Protein AF-X0SHW2-F1 (afdb_monomer_lite)

Organism: NCBI:txid412755

Sequence (117 aa):
MDKKEAKKLTKVGIKHYKQERYHEALECYNKVLAENPTFFRALLEKANALLKIGRIEEGRTFACISFMFNPGYEYSPKKREKYIKDLWTPKVKDYLIKNGLISESDSNQGKDSKLFY

Foldseek 3Di:
DDPVVLVVLQVVLVVCVVVVVLVSSLVSLVVSCVVPVLPLSSLQSNLVSCVSVVVNVVSLLSNLSSVLNPPPDDDDLVVVLVSVLVNLDPSNVCSCCVSVNDPPVVNVCSPDDPSSD

Radius of gyration: 14.58 Å; chains: 1; bounding box: 34×28×37 Å

InterPro domains:
  IPR011990 Tetratricopeptide-like helical domain superfamily [G3DSA:1.25.40.10] (1-85)
  IPR011990 Tetratricopeptide-like helical domain superfamily [SSF48452] (2-73)
  IPR019734 Tetratricopeptide repeat [PF00515] (13-39)
  IPR019734 Tetratricopeptide repeat [PS50005] (6-39)
  IPR019734 Tetratricopeptide repeat [SM00028] (6-39)
  IPR019734 Tetratricopeptide repeat [SM00028] (40-73)

Secondary structure (DSSP, 8-state):
--HHHHHHHHHHHHHHHHTT-HHHHHHHHHHHHHH-TT-HHHHHHHHHHHHHTT-HHHHHHHHHHHHHT-TT----HHHHHHHHHHH--HHHHHHHHHTTSS-HHHHH-TTT-GGG-

Structure (mmCIF, N/CA/C/O backbone):
data_AF-X0SHW2-F1
#
_entry.id   AF-X0SHW2-F1
#
loop_
_atom_site.group_PDB
_atom_site.id
_atom_site.type_symbol
_atom_site.label_atom_id
_atom_site.label_alt_id
_atom_site.label_comp_id
_atom_site.label_asym_id
_atom_site.label_entity_id
_atom_site.label_seq_id
_atom_site.pdbx_PDB_ins_code
_atom_site.Cartn_x
_atom_site.Cartn_y
_atom_site.Cartn_z
_atom_site.occupancy
_atom_site.B_iso_or_equiv
_atom_site.auth_seq_id
_atom_site.auth_comp_id
_atom_site.auth_asym_id
_atom_site.auth_atom_id
_atom_site.pdbx_PDB_model_num
ATOM 1 N N . MET A 1 1 ? -4.691 -14.868 -6.759 1.00 81.69 1 MET A N 1
ATOM 2 C CA . MET A 1 1 ? -6.034 -14.422 -6.325 1.00 81.69 1 MET A CA 1
ATOM 3 C C . MET A 1 1 ? -6.750 -13.770 -7.493 1.00 81.69 1 MET A C 1
ATOM 5 O O . MET A 1 1 ? -6.131 -12.994 -8.216 1.00 81.69 1 MET A O 1
ATOM 9 N N . ASP A 1 2 ? -8.041 -14.044 -7.686 1.00 88.94 2 ASP A N 1
ATOM 10 C CA . ASP A 1 2 ? -8.824 -13.348 -8.710 1.00 88.94 2 ASP A CA 1
ATOM 11 C C . ASP A 1 2 ? -9.145 -11.886 -8.315 1.00 88.94 2 ASP A C 1
ATOM 13 O O . ASP A 1 2 ? -9.085 -11.479 -7.151 1.00 88.94 2 ASP A O 1
ATOM 17 N N . LYS A 1 3 ? -9.506 -11.052 -9.297 1.00 86.00 3 LYS A N 1
ATOM 18 C CA . LYS A 1 3 ? -9.781 -9.619 -9.078 1.00 86.00 3 LYS A CA 1
ATOM 19 C C . LYS A 1 3 ? -10.973 -9.362 -8.144 1.00 86.00 3 LYS A C 1
ATOM 21 O O . LYS A 1 3 ? -11.027 -8.307 -7.506 1.00 86.00 3 LYS A O 1
ATOM 26 N N . LYS A 1 4 ? -11.963 -10.255 -8.101 1.00 92.00 4 LYS A N 1
ATOM 27 C CA . LYS A 1 4 ? -13.169 -10.107 -7.276 1.00 92.00 4 LYS A CA 1
ATOM 28 C C . LYS A 1 4 ? -12.834 -10.375 -5.811 1.00 92.00 4 LYS A C 1
ATOM 30 O O . LYS A 1 4 ? -13.225 -9.578 -4.957 1.00 92.00 4 LYS A O 1
ATOM 35 N N . GLU A 1 5 ? -12.054 -11.412 -5.544 1.00 93.75 5 GLU A N 1
ATOM 36 C CA . GLU A 1 5 ? -11.583 -11.761 -4.210 1.00 93.75 5 GLU A CA 1
ATOM 37 C C . GLU A 1 5 ? -10.606 -10.705 -3.677 1.00 93.75 5 GLU A C 1
ATOM 39 O O . GLU A 1 5 ? -10.788 -10.215 -2.562 1.00 93.75 5 GLU A O 1
ATOM 44 N N . ALA A 1 6 ? -9.695 -10.195 -4.517 1.00 94.69 6 ALA A N 1
ATOM 45 C CA . ALA A 1 6 ? -8.812 -9.080 -4.153 1.00 94.69 6 ALA A CA 1
ATOM 46 C C . ALA A 1 6 ? -9.599 -7.844 -3.692 1.00 94.69 6 ALA A C 1
ATOM 48 O O . ALA A 1 6 ? -9.305 -7.232 -2.660 1.00 94.69 6 ALA A O 1
ATOM 49 N N . LYS A 1 7 ? -10.657 -7.492 -4.436 1.00 95.50 7 LYS A N 1
ATOM 50 C CA . LYS A 1 7 ? -11.564 -6.394 -4.077 1.00 95.50 7 LYS A CA 1
ATOM 51 C C . LYS A 1 7 ? -12.304 -6.673 -2.771 1.00 95.50 7 LYS A C 1
ATOM 53 O O . LYS A 1 7 ? -12.477 -5.750 -1.977 1.00 95.50 7 LYS A O 1
ATOM 58 N N . LYS A 1 8 ? -12.766 -7.904 -2.551 1.00 97.12 8 LYS A N 1
ATOM 59 C CA . LYS A 1 8 ? -13.491 -8.297 -1.337 1.00 97.12 8 LYS A CA 1
ATOM 60 C C . LYS A 1 8 ? -12.593 -8.194 -0.105 1.00 97.12 8 LYS A C 1
ATOM 62 O O . LYS A 1 8 ? -12.967 -7.504 0.841 1.00 97.12 8 LYS A O 1
ATOM 67 N N . LEU A 1 9 ? -11.398 -8.779 -0.142 1.00 97.50 9 LEU A N 1
ATOM 68 C CA . LEU A 1 9 ? -10.451 -8.725 0.971 1.00 97.50 9 LEU A CA 1
ATOM 69 C C . LEU A 1 9 ? -9.972 -7.293 1.248 1.00 97.50 9 LEU A C 1
ATOM 71 O O . LEU A 1 9 ? -9.904 -6.871 2.400 1.00 97.50 9 LEU A O 1
ATOM 75 N N . THR A 1 10 ? -9.764 -6.489 0.201 1.00 97.75 10 THR A N 1
ATOM 76 C CA . THR A 1 10 ? -9.472 -5.054 0.361 1.00 97.75 10 THR A CA 1
ATOM 77 C C . THR A 1 10 ? -10.618 -4.317 1.060 1.00 97.75 10 THR A C 1
ATOM 79 O O . THR A 1 10 ? -10.372 -3.499 1.942 1.00 97.75 10 THR A O 1
ATOM 82 N N . LYS A 1 11 ? -11.885 -4.613 0.731 1.00 98.38 11 LYS A N 1
ATOM 83 C CA . LYS A 1 11 ? -13.044 -4.022 1.429 1.00 98.38 11 LYS A CA 1
ATOM 84 C C . LYS A 1 11 ? -13.094 -4.412 2.908 1.00 98.38 11 LYS A C 1
ATOM 86 O O . LYS A 1 11 ? -13.458 -3.574 3.730 1.00 98.38 11 LYS A O 1
ATOM 91 N N . VAL A 1 12 ? -12.722 -5.648 3.248 1.00 98.31 12 VAL A N 1
ATOM 92 C CA . VAL A 1 12 ? -12.582 -6.082 4.647 1.00 98.31 12 VAL A CA 1
ATOM 93 C C . VAL A 1 12 ? -11.493 -5.264 5.344 1.00 98.31 12 VAL A C 1
ATOM 95 O O . VAL A 1 12 ? -11.761 -4.687 6.396 1.00 98.31 12 VAL A O 1
ATOM 98 N N . GLY A 1 13 ? -10.325 -5.097 4.718 1.00 98.44 13 GLY A N 1
ATOM 99 C CA . GLY A 1 13 ? -9.259 -4.229 5.231 1.00 98.44 13 GLY A CA 1
ATOM 100 C C . GLY A 1 13 ? -9.719 -2.786 5.468 1.00 98.44 13 GLY A C 1
ATOM 101 O O . GLY A 1 13 ? -9.462 -2.224 6.529 1.00 98.44 13 GLY A O 1
ATOM 102 N N . ILE A 1 14 ? -10.500 -2.212 4.546 1.00 98.62 14 ILE A N 1
ATOM 103 C CA . ILE A 1 14 ? -11.065 -0.858 4.694 1.00 98.62 14 ILE A CA 1
ATOM 104 C C . ILE A 1 14 ? -12.017 -0.785 5.894 1.00 98.62 14 ILE A C 1
ATOM 106 O O . ILE A 1 14 ? -12.044 0.222 6.601 1.00 98.62 14 ILE A O 1
ATOM 110 N N . LYS A 1 15 ? -12.796 -1.842 6.156 1.00 98.69 15 LYS A N 1
ATOM 111 C CA . LYS A 1 15 ? -13.652 -1.912 7.348 1.00 98.69 15 LYS A CA 1
ATOM 112 C C . LYS A 1 15 ? -12.816 -1.893 8.632 1.00 98.69 15 LYS A C 1
ATOM 114 O O . LYS A 1 15 ? -13.165 -1.144 9.539 1.00 98.69 15 LYS A O 1
ATOM 119 N N . HIS A 1 16 ? -11.721 -2.653 8.693 1.00 98.50 16 HIS A N 1
ATOM 120 C CA . HIS A 1 16 ? -10.785 -2.611 9.823 1.00 98.50 16 HIS A CA 1
ATOM 121 C C . HIS A 1 16 ? -10.154 -1.223 9.989 1.00 98.50 16 HIS A C 1
ATOM 123 O O . HIS A 1 16 ? -10.180 -0.671 11.084 1.00 98.50 16 HIS A O 1
ATOM 129 N N . TYR A 1 17 ? -9.691 -0.613 8.894 1.00 98.50 17 TYR A N 1
ATOM 130 C CA . TYR A 1 17 ? -9.113 0.734 8.899 1.00 98.50 17 TYR A CA 1
ATOM 131 C C . TYR A 1 17 ? -10.075 1.775 9.484 1.00 98.50 17 TYR A C 1
ATOM 133 O O . TYR A 1 17 ? -9.684 2.581 10.321 1.00 98.50 17 TYR A O 1
ATOM 141 N N . LYS A 1 18 ? -11.352 1.738 9.081 1.00 98.38 18 LYS A N 1
ATOM 142 C CA . LYS A 1 18 ? -12.394 2.643 9.598 1.00 98.38 18 LYS A CA 1
ATOM 143 C C . LYS A 1 18 ? -12.684 2.463 11.089 1.00 98.38 18 LYS A C 1
ATOM 145 O O . LYS A 1 18 ? -13.273 3.347 11.691 1.00 98.38 18 LYS A O 1
ATOM 150 N N . GLN A 1 19 ? -12.315 1.320 11.654 1.00 98.44 19 GLN A N 1
ATOM 151 C CA . GLN A 1 19 ? -12.423 1.024 13.081 1.00 98.44 19 GLN A CA 1
ATOM 152 C C . GLN A 1 19 ? -11.103 1.290 13.817 1.00 98.44 19 GLN A C 1
ATOM 154 O O . GLN A 1 19 ? -10.936 0.814 14.932 1.00 98.44 19 GLN A O 1
ATOM 159 N N . GLU A 1 20 ? -10.148 1.969 13.171 1.00 97.88 20 GLU A N 1
ATOM 160 C CA . GLU A 1 20 ? -8.796 2.249 13.683 1.00 97.88 20 GLU A CA 1
ATOM 161 C C . GLU A 1 20 ? -7.967 0.990 13.989 1.00 97.88 20 GLU A C 1
ATOM 163 O O . GLU A 1 20 ? -6.888 1.041 14.576 1.00 97.88 20 GLU A O 1
ATOM 168 N N . ARG A 1 21 ? -8.429 -0.162 13.493 1.00 98.56 21 ARG A N 1
ATOM 169 C CA . ARG A 1 21 ? -7.753 -1.459 13.566 1.00 98.56 21 ARG A CA 1
ATOM 170 C C . ARG A 1 21 ? -6.740 -1.569 12.436 1.00 98.56 21 ARG A C 1
ATOM 172 O O . ARG A 1 21 ? -6.915 -2.305 11.461 1.00 98.56 21 ARG A O 1
ATOM 179 N N . TYR A 1 22 ? -5.722 -0.713 12.502 1.00 98.25 22 TYR A N 1
ATOM 180 C CA . TYR A 1 22 ? -4.778 -0.511 11.404 1.00 98.25 22 TYR A CA 1
ATOM 181 C C . TYR A 1 22 ? -3.912 -1.745 11.133 1.00 98.25 22 TYR A C 1
ATOM 183 O O . TYR A 1 22 ? -3.596 -2.010 9.975 1.00 98.25 22 TYR A O 1
ATOM 191 N N . HIS A 1 23 ? -3.562 -2.525 12.158 1.00 97.94 23 HIS A N 1
ATOM 192 C CA . HIS A 1 23 ? -2.773 -3.746 11.984 1.00 97.94 23 HIS A CA 1
ATOM 193 C C . HIS A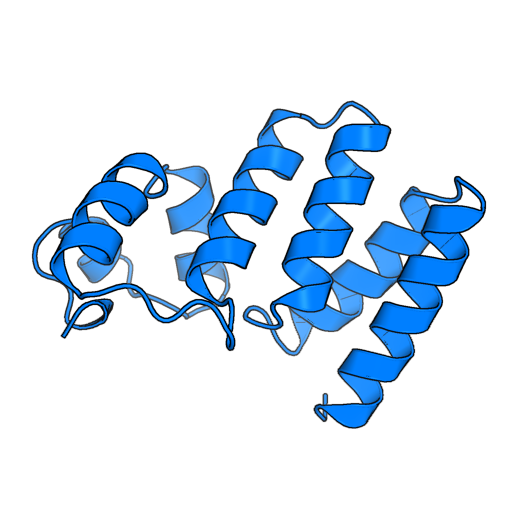 1 23 ? -3.555 -4.821 11.219 1.00 97.94 23 HIS A C 1
ATOM 195 O O . HIS A 1 23 ? -3.052 -5.349 10.229 1.00 97.94 23 HIS A O 1
ATOM 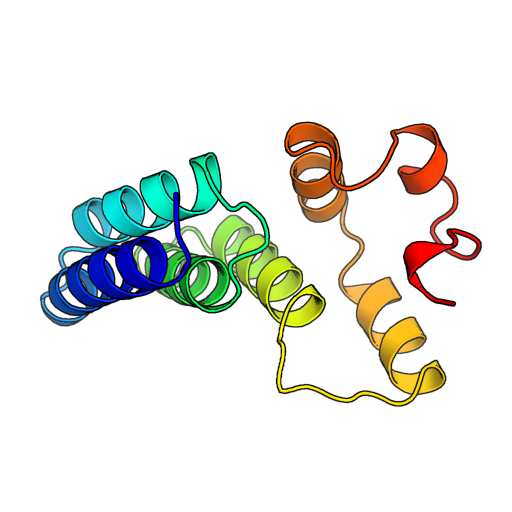201 N N . GLU A 1 24 ? -4.817 -5.060 11.568 1.00 98.44 24 GLU A N 1
ATOM 202 C CA . GLU A 1 24 ? -5.682 -6.002 10.849 1.00 98.44 24 GLU A CA 1
ATOM 203 C C . GLU A 1 24 ? -6.003 -5.520 9.426 1.00 98.44 24 GLU A C 1
ATOM 205 O O . GLU A 1 24 ? -6.093 -6.317 8.486 1.00 98.44 24 GLU A O 1
ATOM 210 N N . ALA A 1 25 ? -6.122 -4.201 9.227 1.00 98.69 25 ALA A N 1
ATOM 211 C CA . ALA A 1 25 ? -6.226 -3.627 7.889 1.00 98.69 25 ALA A CA 1
ATOM 212 C C . ALA A 1 25 ? -4.976 -3.944 7.050 1.00 98.69 25 ALA A C 1
ATOM 214 O O . ALA A 1 25 ? -5.096 -4.397 5.909 1.00 98.69 25 ALA A O 1
ATOM 215 N N . LEU A 1 26 ? -3.781 -3.765 7.626 1.00 98.69 26 LEU A N 1
ATOM 216 C CA . LEU A 1 26 ? -2.512 -4.081 6.971 1.00 98.69 26 LEU A CA 1
ATOM 217 C C . LEU A 1 26 ? -2.392 -5.563 6.624 1.00 98.69 26 LEU A C 1
ATOM 219 O O . LEU A 1 26 ? -1.920 -5.871 5.534 1.00 98.69 26 LEU A O 1
ATOM 223 N N . GLU A 1 27 ? -2.843 -6.476 7.483 1.00 98.56 27 GLU A N 1
ATOM 224 C CA . GLU A 1 27 ? -2.872 -7.908 7.163 1.00 98.56 27 GLU A CA 1
ATOM 225 C C . GLU A 1 27 ? -3.726 -8.204 5.929 1.00 98.56 27 GLU A C 1
ATOM 227 O O . GLU A 1 27 ? -3.293 -8.939 5.037 1.00 98.56 27 GLU A O 1
ATOM 232 N N . CYS A 1 28 ? -4.912 -7.594 5.836 1.00 98.44 28 CYS A N 1
ATOM 233 C CA . CYS A 1 28 ? -5.781 -7.744 4.671 1.00 98.44 28 CYS A CA 1
ATOM 234 C C . CYS A 1 28 ? -5.086 -7.254 3.396 1.00 98.44 28 CYS A C 1
ATOM 236 O O . CYS A 1 28 ? -5.065 -7.960 2.388 1.00 98.44 28 CYS A O 1
ATOM 238 N N . TYR A 1 29 ? -4.484 -6.063 3.434 1.00 98.50 29 TYR A N 1
ATOM 239 C CA . TYR A 1 29 ? -3.796 -5.505 2.270 1.00 98.50 29 TYR A CA 1
ATOM 240 C C . TYR A 1 29 ? -2.540 -6.301 1.907 1.00 98.50 29 TYR A C 1
ATOM 242 O O . TYR A 1 29 ? -2.285 -6.527 0.730 1.00 98.50 29 TYR A O 1
ATOM 250 N N . ASN A 1 30 ? -1.781 -6.782 2.893 1.00 98.38 30 ASN A N 1
ATOM 251 C CA . ASN A 1 30 ? -0.599 -7.611 2.665 1.00 98.38 30 ASN A CA 1
ATOM 252 C C . ASN A 1 30 ? -0.955 -8.932 1.981 1.00 98.38 30 ASN A C 1
ATOM 254 O O . ASN A 1 30 ? -0.269 -9.310 1.038 1.00 98.38 30 ASN A O 1
ATOM 258 N N . LYS A 1 31 ? -2.046 -9.590 2.393 1.00 98.06 31 LYS A N 1
ATOM 259 C CA . LYS A 1 31 ? -2.556 -10.790 1.711 1.00 98.06 31 LYS A CA 1
ATOM 260 C C . LYS A 1 31 ? -2.903 -10.498 0.253 1.00 98.06 31 LYS A C 1
ATOM 262 O O . LYS A 1 31 ? -2.519 -11.254 -0.630 1.00 98.06 31 LYS A O 1
ATOM 267 N N . VAL A 1 32 ? -3.557 -9.362 -0.012 1.00 98.19 32 VAL A N 1
ATOM 268 C CA . VAL A 1 32 ? -3.865 -8.959 -1.390 1.00 98.19 32 VAL A CA 1
ATOM 269 C C . VAL A 1 32 ? -2.597 -8.766 -2.218 1.00 98.19 32 VAL A C 1
ATOM 271 O O . VAL A 1 32 ? -2.518 -9.260 -3.339 1.00 98.19 32 VAL A O 1
ATOM 274 N N . LEU A 1 33 ? -1.608 -8.070 -1.660 1.00 97.38 33 LEU A N 1
ATOM 275 C CA . LEU A 1 33 ? -0.370 -7.718 -2.354 1.00 97.38 33 LEU A CA 1
ATOM 276 C C . LEU A 1 33 ? 0.606 -8.887 -2.505 1.00 97.38 33 LEU A C 1
ATOM 278 O O . LEU A 1 33 ? 1.428 -8.850 -3.411 1.00 97.38 33 LEU A O 1
ATOM 282 N N . ALA A 1 34 ? 0.510 -9.915 -1.661 1.00 96.56 34 ALA A N 1
ATOM 283 C CA . ALA A 1 34 ? 1.287 -11.142 -1.814 1.00 96.56 34 ALA A CA 1
ATOM 284 C C . ALA A 1 34 ? 0.896 -11.914 -3.085 1.00 96.56 34 ALA A C 1
ATOM 286 O O . ALA A 1 34 ? 1.743 -12.544 -3.706 1.00 96.56 34 ALA A O 1
ATOM 287 N N . GLU A 1 35 ? -0.376 -11.843 -3.488 1.00 96.19 35 GLU A N 1
ATOM 288 C CA . GLU A 1 35 ? -0.876 -12.516 -4.692 1.00 96.19 35 GLU A CA 1
ATOM 289 C C . GLU A 1 35 ? -1.026 -11.580 -5.898 1.00 96.19 35 GLU A C 1
ATOM 291 O O . GLU A 1 35 ? -1.017 -12.031 -7.041 1.00 96.19 35 GLU A O 1
ATOM 296 N N . ASN A 1 36 ? -1.215 -10.283 -5.657 1.00 94.62 36 ASN A N 1
ATOM 297 C CA . ASN A 1 36 ? -1.313 -9.264 -6.693 1.00 94.62 36 ASN A CA 1
ATOM 298 C C . ASN A 1 36 ? -0.572 -7.988 -6.253 1.00 94.62 36 ASN A C 1
ATOM 300 O O . ASN A 1 36 ? -1.196 -7.061 -5.719 1.00 94.62 36 ASN A O 1
ATOM 304 N N . PRO A 1 37 ? 0.750 -7.915 -6.485 1.00 94.75 37 PRO A N 1
ATOM 305 C CA . PRO A 1 37 ? 1.591 -6.821 -5.996 1.00 94.75 37 PRO A CA 1
ATOM 306 C C . PRO A 1 37 ? 1.293 -5.470 -6.661 1.00 94.75 37 PRO A C 1
ATOM 308 O O . PRO A 1 37 ? 1.681 -4.425 -6.146 1.00 94.75 37 PRO A O 1
ATOM 311 N N . THR A 1 38 ? 0.567 -5.458 -7.780 1.00 92.56 38 THR A N 1
ATOM 312 C CA . THR A 1 38 ? 0.195 -4.236 -8.508 1.00 92.56 38 THR A CA 1
ATOM 313 C C . THR A 1 38 ? -1.242 -3.798 -8.229 1.00 92.56 38 THR A C 1
ATOM 315 O O . THR A 1 38 ? -1.739 -2.857 -8.852 1.00 92.56 38 THR A O 1
ATOM 318 N N . PHE A 1 39 ? -1.944 -4.441 -7.284 1.00 93.88 39 PHE A N 1
ATOM 319 C CA . PHE A 1 39 ? -3.333 -4.110 -6.983 1.00 93.88 39 PHE A CA 1
ATOM 320 C C . PHE A 1 39 ? -3.456 -2.723 -6.336 1.00 93.88 39 PHE A C 1
ATOM 322 O O . PHE A 1 39 ? -3.410 -2.568 -5.113 1.00 93.88 39 PHE A O 1
ATOM 329 N N . PHE A 1 40 ? -3.686 -1.719 -7.187 1.00 92.81 40 PHE A N 1
ATOM 330 C CA . PHE A 1 40 ? -3.761 -0.295 -6.856 1.00 92.81 40 PHE A CA 1
ATOM 331 C C . PHE A 1 40 ? -4.448 0.005 -5.525 1.00 92.81 40 PHE A C 1
ATOM 333 O O . PHE A 1 40 ? -3.892 0.684 -4.666 1.00 92.81 40 PHE A O 1
ATOM 340 N N . ARG A 1 41 ? -5.670 -0.509 -5.330 1.00 95.38 41 ARG A N 1
ATOM 341 C CA . ARG A 1 41 ? -6.450 -0.147 -4.146 1.00 95.38 41 ARG A CA 1
ATOM 342 C C . ARG A 1 41 ? -5.811 -0.669 -2.859 1.00 95.38 41 ARG A C 1
ATOM 344 O O . ARG A 1 41 ? -5.849 0.042 -1.868 1.00 95.38 41 ARG A O 1
ATOM 351 N N . ALA A 1 42 ? -5.208 -1.857 -2.860 1.00 97.62 42 ALA A N 1
ATOM 352 C CA . ALA A 1 42 ? -4.531 -2.367 -1.667 1.00 97.62 42 ALA A CA 1
ATOM 353 C C . ALA A 1 42 ? -3.228 -1.607 -1.383 1.00 97.62 42 ALA A C 1
ATOM 355 O O . ALA A 1 42 ? -2.944 -1.344 -0.219 1.00 97.62 42 ALA A O 1
ATOM 356 N N . LEU A 1 43 ? -2.478 -1.199 -2.417 1.00 97.50 43 LEU A N 1
ATOM 357 C CA . LEU A 1 43 ? -1.294 -0.343 -2.259 1.00 97.50 43 LEU A CA 1
ATOM 358 C C . LEU A 1 43 ? -1.660 0.994 -1.598 1.00 97.50 43 LEU A C 1
ATOM 360 O O . LEU A 1 43 ? -1.044 1.376 -0.602 1.00 97.50 43 LEU A O 1
ATOM 364 N N . LEU A 1 44 ? -2.702 1.664 -2.106 1.00 96.88 44 LEU A N 1
ATOM 365 C CA . LEU A 1 44 ? -3.179 2.940 -1.569 1.00 96.88 44 LEU A CA 1
ATOM 366 C C . LEU A 1 44 ? -3.644 2.817 -0.116 1.00 96.88 44 LEU A C 1
ATOM 368 O O . LEU A 1 44 ? -3.284 3.626 0.735 1.00 96.88 44 LEU A O 1
ATOM 372 N N . GLU A 1 45 ? -4.453 1.804 0.182 1.00 98.38 45 GLU A N 1
ATOM 373 C CA . GLU A 1 45 ? -5.007 1.650 1.526 1.00 98.38 45 GLU A CA 1
ATOM 374 C C . GLU A 1 45 ? -3.948 1.195 2.538 1.00 98.38 45 GLU A C 1
ATOM 376 O O . GLU A 1 45 ? -3.965 1.624 3.694 1.00 98.38 45 GLU A O 1
ATOM 381 N N . LYS A 1 46 ? -2.963 0.400 2.098 1.00 98.56 46 LYS A N 1
ATOM 382 C CA . LYS A 1 46 ? -1.772 0.086 2.892 1.00 98.56 46 LYS A CA 1
ATOM 383 C C . LYS A 1 46 ? -0.969 1.342 3.207 1.00 98.56 46 LYS A C 1
ATOM 385 O O . LYS A 1 46 ? -0.576 1.520 4.359 1.00 98.56 46 LYS A O 1
ATOM 390 N N . ALA A 1 47 ? -0.761 2.217 2.224 1.00 98.19 47 ALA A N 1
ATOM 391 C CA . ALA A 1 47 ? -0.098 3.497 2.441 1.00 98.19 47 ALA A CA 1
ATOM 392 C C . ALA A 1 47 ? -0.815 4.314 3.527 1.00 98.19 47 ALA A C 1
ATOM 394 O O . ALA A 1 47 ? -0.191 4.718 4.507 1.00 98.19 47 ALA A O 1
ATOM 395 N N . ASN A 1 48 ? -2.138 4.464 3.415 1.00 98.38 48 ASN A N 1
ATOM 396 C CA . ASN A 1 48 ? -2.952 5.184 4.397 1.00 98.38 48 ASN A CA 1
ATOM 397 C C . ASN A 1 48 ? -2.846 4.588 5.808 1.00 98.38 48 ASN A C 1
ATOM 399 O O . ASN A 1 48 ? -2.726 5.332 6.780 1.00 98.38 48 ASN A O 1
ATOM 403 N N . ALA A 1 49 ? -2.893 3.259 5.934 1.00 98.56 49 ALA A N 1
ATOM 404 C CA . ALA A 1 49 ? -2.764 2.574 7.219 1.00 98.56 49 ALA A CA 1
ATOM 405 C C . ALA A 1 49 ? -1.381 2.788 7.851 1.00 98.56 49 ALA A C 1
ATOM 407 O O . ALA A 1 49 ? -1.300 3.113 9.032 1.00 98.56 49 ALA A O 1
ATOM 408 N N . LEU A 1 50 ? -0.305 2.690 7.063 1.00 98.44 50 LEU A N 1
ATOM 409 C CA . LEU A 1 50 ? 1.066 2.938 7.525 1.00 98.44 50 LEU A CA 1
ATOM 410 C C . LEU A 1 50 ? 1.263 4.380 8.007 1.00 98.44 50 LEU A C 1
ATOM 412 O O . LEU A 1 50 ? 1.873 4.595 9.052 1.00 98.44 50 LEU A O 1
ATOM 416 N N . LEU A 1 51 ? 0.707 5.357 7.284 1.00 98.00 51 LEU A N 1
ATOM 417 C CA . LEU A 1 51 ? 0.745 6.763 7.692 1.00 98.00 51 LEU A CA 1
ATOM 418 C C . LEU A 1 51 ? 0.028 6.984 9.032 1.00 98.00 51 LEU A C 1
ATOM 420 O O . LEU A 1 51 ? 0.534 7.719 9.875 1.00 98.00 51 LEU A O 1
ATOM 424 N N . LYS A 1 52 ? -1.119 6.324 9.254 1.00 98.19 52 LYS A N 1
ATOM 425 C CA . LYS A 1 52 ? -1.887 6.445 10.505 1.00 98.19 52 LYS A CA 1
ATOM 426 C C . LYS A 1 52 ? -1.161 5.897 11.728 1.00 98.19 52 LYS A C 1
ATOM 428 O O . LYS A 1 52 ? -1.297 6.474 12.798 1.00 98.19 52 LYS A O 1
ATOM 433 N N . ILE A 1 53 ? -0.367 4.840 11.569 1.00 97.75 53 ILE A N 1
ATO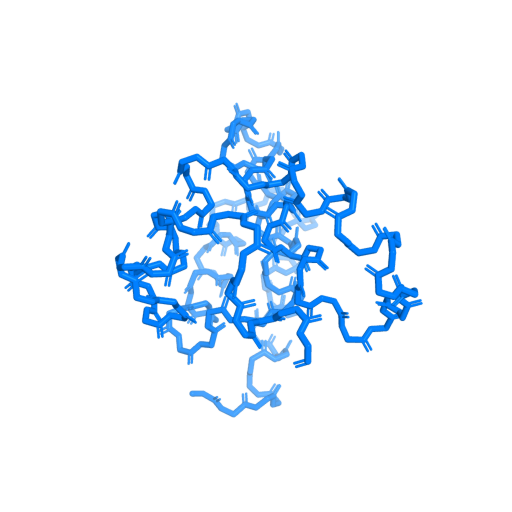M 434 C CA . ILE A 1 53 ? 0.428 4.255 12.664 1.00 97.75 53 ILE A CA 1
ATOM 435 C C . ILE A 1 53 ? 1.836 4.861 12.787 1.00 97.75 53 ILE A C 1
ATOM 437 O O . ILE A 1 53 ? 2.686 4.306 13.475 1.00 97.75 53 ILE A O 1
ATOM 441 N N . GLY A 1 54 ? 2.121 5.967 12.091 1.00 97.69 54 GLY A N 1
ATOM 442 C CA . GLY A 1 54 ? 3.404 6.672 12.189 1.00 97.69 54 GLY A CA 1
ATOM 443 C C . GLY A 1 54 ? 4.554 6.064 11.377 1.00 97.69 54 GLY A C 1
ATOM 444 O O . GLY A 1 54 ? 5.671 6.575 11.423 1.00 97.69 54 GLY A O 1
ATOM 445 N N . ARG A 1 55 ? 4.313 5.028 10.561 1.00 97.94 55 ARG A N 1
ATOM 446 C CA . ARG A 1 55 ? 5.313 4.456 9.634 1.00 97.94 55 ARG A CA 1
ATOM 447 C C . ARG A 1 55 ? 5.388 5.280 8.348 1.00 97.94 55 ARG A C 1
ATOM 449 O O . ARG A 1 55 ? 5.082 4.800 7.255 1.00 97.94 55 ARG A O 1
ATOM 456 N N . ILE A 1 56 ? 5.777 6.547 8.496 1.00 95.75 56 ILE A N 1
ATOM 457 C CA . ILE A 1 56 ? 5.665 7.575 7.452 1.00 95.75 56 ILE A CA 1
ATOM 458 C C . ILE A 1 56 ? 6.439 7.207 6.182 1.00 95.75 56 ILE A C 1
ATOM 460 O O . ILE A 1 56 ? 5.897 7.287 5.081 1.00 95.75 56 ILE A O 1
ATOM 464 N N . GLU A 1 57 ? 7.680 6.752 6.331 1.00 93.81 57 GLU A N 1
ATOM 465 C CA . GLU A 1 57 ? 8.563 6.414 5.210 1.00 93.81 57 GLU A CA 1
ATOM 466 C C . GLU A 1 57 ? 8.024 5.268 4.341 1.00 93.81 57 GLU A C 1
ATOM 468 O O . GLU A 1 57 ? 8.053 5.320 3.108 1.00 93.81 57 GLU A O 1
ATOM 473 N N . GLU A 1 58 ? 7.481 4.228 4.971 1.00 95.31 58 GLU A N 1
ATOM 474 C CA . GLU A 1 58 ? 6.870 3.114 4.246 1.00 95.31 58 GLU A CA 1
ATOM 475 C C . GLU A 1 58 ? 5.533 3.516 3.637 1.00 95.31 58 GLU A C 1
ATOM 477 O O . GLU A 1 58 ? 5.258 3.172 2.490 1.00 95.31 58 GLU A O 1
ATOM 482 N N . GLY A 1 59 ? 4.725 4.295 4.363 1.00 96.69 59 GLY A N 1
ATOM 483 C CA . GLY A 1 59 ? 3.476 4.840 3.841 1.00 96.69 59 GLY A CA 1
ATOM 484 C C . GLY A 1 59 ? 3.699 5.639 2.558 1.00 96.69 59 GLY A C 1
ATOM 485 O O . GLY A 1 59 ? 3.027 5.395 1.559 1.00 96.69 59 GLY A O 1
ATOM 486 N N . ARG A 1 60 ? 4.708 6.519 2.541 1.00 93.81 60 ARG A N 1
ATOM 487 C CA . ARG A 1 60 ? 5.122 7.257 1.337 1.00 93.81 60 ARG A CA 1
ATOM 488 C C . ARG A 1 60 ? 5.554 6.321 0.214 1.00 93.81 60 ARG A C 1
ATOM 490 O O . ARG A 1 60 ? 5.072 6.467 -0.901 1.00 93.81 60 ARG A O 1
ATOM 497 N N . THR A 1 61 ? 6.383 5.321 0.516 1.00 92.69 61 THR A N 1
ATOM 498 C CA . THR A 1 61 ? 6.831 4.321 -0.470 1.00 92.69 61 THR A CA 1
ATOM 499 C C . THR A 1 61 ? 5.640 3.620 -1.136 1.00 92.69 61 THR A C 1
ATOM 501 O O . THR A 1 61 ? 5.544 3.588 -2.362 1.00 92.69 61 THR A O 1
ATOM 504 N N . PHE A 1 62 ? 4.686 3.108 -0.352 1.00 95.44 62 PHE A N 1
ATOM 505 C CA . PHE A 1 62 ? 3.496 2.439 -0.887 1.00 95.44 62 PHE A CA 1
ATOM 506 C C . PHE A 1 62 ? 2.541 3.396 -1.607 1.00 95.44 62 PHE A C 1
ATOM 508 O O . PHE A 1 62 ? 1.916 2.988 -2.585 1.00 95.44 62 PHE A O 1
ATOM 515 N N . ALA A 1 63 ? 2.461 4.665 -1.195 1.00 91.50 63 ALA A N 1
ATOM 516 C CA . ALA A 1 63 ? 1.712 5.680 -1.931 1.00 91.50 63 ALA A CA 1
ATOM 517 C C . ALA A 1 63 ? 2.319 5.892 -3.325 1.00 91.50 63 ALA A C 1
ATOM 519 O O . ALA A 1 63 ? 1.592 5.844 -4.316 1.00 91.50 63 ALA A O 1
ATOM 520 N N . CYS A 1 64 ? 3.647 6.029 -3.418 1.00 88.88 64 CYS A N 1
ATOM 521 C CA . CYS A 1 64 ? 4.360 6.140 -4.690 1.00 88.88 64 CYS A CA 1
ATOM 522 C C . CYS A 1 64 ? 4.073 4.942 -5.604 1.00 88.88 64 CYS A C 1
ATOM 524 O O . CYS A 1 64 ? 3.690 5.119 -6.760 1.00 88.88 64 CYS A O 1
ATOM 526 N N . ILE A 1 65 ? 4.186 3.722 -5.065 1.00 89.31 65 ILE A N 1
ATOM 527 C CA . ILE A 1 65 ? 3.906 2.488 -5.812 1.00 89.31 65 ILE A CA 1
ATOM 528 C C . ILE A 1 65 ? 2.448 2.439 -6.264 1.00 89.31 65 ILE A C 1
ATOM 530 O O . ILE A 1 65 ? 2.171 2.114 -7.416 1.00 89.31 65 ILE A O 1
ATOM 534 N N . SER A 1 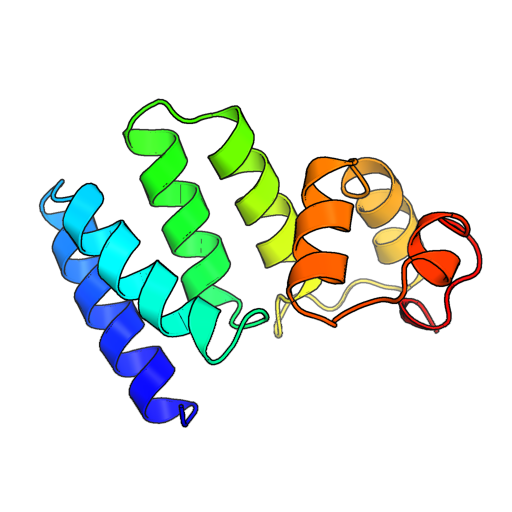66 ? 1.511 2.828 -5.400 1.00 91.75 66 SER A N 1
ATOM 535 C CA . SER A 1 66 ? 0.103 2.923 -5.768 1.00 91.75 66 SER A CA 1
ATOM 536 C C . SER A 1 66 ? -0.104 3.850 -6.962 1.00 91.75 66 SER A C 1
ATOM 538 O O . SER A 1 66 ? -0.826 3.492 -7.884 1.00 91.75 66 SER A O 1
ATOM 540 N N . PHE A 1 67 ? 0.517 5.028 -6.984 1.00 85.88 67 PHE A N 1
ATOM 541 C CA . PHE A 1 67 ? 0.357 5.948 -8.110 1.00 85.88 67 PHE A CA 1
ATOM 542 C C . PHE A 1 67 ? 0.858 5.361 -9.433 1.00 85.88 67 PHE A C 1
ATOM 544 O O . PHE A 1 67 ? 0.197 5.567 -10.450 1.00 85.88 67 PHE A O 1
ATOM 551 N N . MET A 1 68 ? 1.946 4.582 -9.424 1.00 82.19 68 MET A N 1
ATOM 552 C CA . MET A 1 68 ? 2.459 3.918 -10.633 1.00 82.19 68 MET A CA 1
ATOM 553 C C . MET A 1 68 ? 1.444 2.954 -11.262 1.00 82.19 68 MET A C 1
ATOM 555 O O . MET A 1 68 ? 1.398 2.825 -12.482 1.00 82.19 68 MET A O 1
ATOM 559 N N . PHE A 1 69 ? 0.609 2.307 -10.445 1.00 84.94 69 PHE A N 1
ATOM 560 C CA . PHE A 1 69 ? -0.345 1.289 -10.895 1.00 84.94 69 PHE A CA 1
ATOM 561 C C . PHE A 1 69 ? -1.804 1.763 -10.896 1.00 84.94 69 PHE A C 1
ATOM 563 O O . PHE A 1 69 ? -2.715 0.938 -10.943 1.00 84.94 69 PHE A O 1
ATOM 570 N N . ASN A 1 70 ? -2.062 3.074 -10.827 1.00 85.00 70 ASN A N 1
ATOM 571 C CA . ASN A 1 70 ? -3.426 3.599 -10.820 1.00 85.00 70 ASN A CA 1
ATOM 572 C C . ASN A 1 70 ? -4.116 3.420 -12.192 1.00 85.00 70 ASN A C 1
ATOM 574 O O . ASN A 1 70 ? -3.737 4.095 -13.148 1.00 85.00 70 ASN A O 1
ATOM 578 N N . PRO A 1 71 ? -5.176 2.592 -12.302 1.00 72.06 71 PRO A N 1
ATOM 579 C CA . PRO A 1 71 ? -5.826 2.295 -13.580 1.00 72.06 71 PRO A CA 1
ATOM 580 C C . PRO A 1 71 ? -6.666 3.450 -14.150 1.00 72.06 71 PRO A C 1
ATOM 582 O O . PRO A 1 71 ? -7.088 3.365 -15.296 1.00 72.06 71 PRO A O 1
ATOM 585 N N . GLY A 1 72 ? -6.954 4.495 -13.363 1.00 69.62 72 GLY A N 1
ATOM 586 C CA . GLY A 1 72 ? -7.726 5.667 -13.800 1.00 69.62 72 GLY A CA 1
ATOM 587 C C . GLY A 1 72 ? -6.888 6.933 -13.983 1.00 69.62 72 GLY A C 1
ATOM 588 O O . GLY A 1 72 ? -7.449 7.999 -14.218 1.00 69.62 72 GLY A O 1
ATOM 589 N N . TYR A 1 73 ? -5.565 6.847 -13.816 1.00 66.25 73 TYR A N 1
ATOM 590 C CA . TYR A 1 73 ? -4.671 8.001 -13.903 1.00 66.25 73 TYR A CA 1
ATOM 591 C C . TYR A 1 73 ? -3.937 7.992 -15.242 1.00 66.25 73 TYR A C 1
ATOM 593 O O . TYR A 1 73 ? -2.803 7.531 -15.368 1.00 66.25 73 TYR A O 1
ATOM 601 N N . GLU A 1 74 ? -4.616 8.481 -16.273 1.00 52.38 74 GLU A N 1
ATOM 602 C CA . GLU A 1 74 ? -4.047 8.619 -17.608 1.00 52.38 74 GLU A CA 1
ATOM 603 C C . GLU A 1 74 ? -3.155 9.872 -17.651 1.00 52.38 74 GLU A C 1
ATOM 605 O O . GLU A 1 74 ? -3.592 10.987 -17.931 1.00 52.38 74 GLU A O 1
ATOM 610 N N . TYR A 1 75 ? -1.879 9.718 -17.296 1.00 56.59 75 TYR A N 1
ATOM 611 C CA . TYR A 1 75 ? -0.888 10.760 -17.557 1.00 56.59 75 TYR A CA 1
ATOM 612 C C . TYR A 1 75 ? -0.392 10.678 -18.997 1.00 56.59 75 TYR A C 1
ATOM 614 O O . TYR A 1 75 ? -0.069 9.594 -19.485 1.00 56.59 75 TYR A O 1
ATOM 622 N N . SER A 1 76 ? -0.195 11.843 -19.623 1.00 53.38 76 SER A N 1
ATOM 623 C CA . SER A 1 76 ? 0.653 11.927 -20.810 1.00 53.38 76 SER A CA 1
ATOM 624 C C . SER A 1 76 ? 2.064 11.401 -20.483 1.00 53.38 76 SER A C 1
ATOM 626 O O . SER A 1 76 ? 2.562 11.663 -19.379 1.00 53.38 76 SER A O 1
ATOM 628 N N . PRO A 1 77 ? 2.744 10.708 -21.417 1.00 49.31 77 PRO A N 1
ATOM 629 C CA . PRO A 1 77 ? 4.061 10.104 -21.179 1.00 49.31 77 PRO A CA 1
ATOM 630 C C . PRO A 1 77 ? 5.084 11.065 -20.550 1.00 49.31 77 PRO A C 1
ATOM 632 O O . PRO A 1 77 ? 5.795 10.703 -19.619 1.00 49.31 77 PRO A O 1
ATOM 635 N N . LYS A 1 78 ? 5.069 12.343 -20.954 1.00 56.19 78 LYS A N 1
ATOM 636 C CA . LYS A 1 78 ? 5.962 13.393 -20.424 1.00 56.19 78 LYS A CA 1
ATOM 637 C C . LYS A 1 78 ? 5.712 13.741 -18.952 1.00 56.19 78 LYS A C 1
ATOM 639 O O . LYS A 1 78 ? 6.652 13.999 -18.204 1.00 56.19 78 LYS A O 1
ATOM 644 N N . LYS A 1 79 ? 4.447 13.782 -18.518 1.00 55.03 79 LYS A N 1
ATOM 645 C CA . LYS A 1 79 ? 4.115 14.035 -17.107 1.00 55.03 79 LYS A CA 1
ATOM 646 C C . LYS A 1 79 ? 4.388 12.789 -16.265 1.00 55.03 79 LYS A C 1
ATOM 648 O O . LYS A 1 79 ? 4.896 12.918 -15.156 1.00 55.03 79 LYS A O 1
ATOM 653 N N . ARG A 1 80 ? 4.142 11.599 -16.826 1.00 56.78 80 ARG A N 1
ATOM 654 C CA . ARG A 1 80 ? 4.502 10.315 -16.216 1.00 56.78 80 ARG A CA 1
ATOM 655 C C . ARG A 1 80 ? 6.008 10.239 -15.934 1.00 56.78 80 ARG A C 1
ATOM 657 O O . ARG A 1 80 ? 6.380 9.957 -14.805 1.00 56.78 80 ARG A O 1
ATOM 664 N N . GLU A 1 81 ? 6.860 10.570 -16.902 1.00 56.22 81 GLU A N 1
ATOM 665 C CA . GLU A 1 81 ? 8.322 10.525 -16.745 1.00 56.22 81 GLU A CA 1
ATOM 666 C C . GLU A 1 81 ? 8.837 11.464 -15.638 1.00 56.22 81 GLU A C 1
ATOM 668 O O . GLU A 1 81 ? 9.623 11.051 -14.784 1.00 56.22 81 GLU A O 1
ATOM 673 N N . LYS A 1 82 ? 8.360 12.720 -15.609 1.00 64.75 82 LYS A N 1
ATOM 674 C CA . LYS A 1 82 ? 8.747 13.695 -14.575 1.00 64.75 82 LYS A CA 1
ATOM 675 C C . LYS A 1 82 ? 8.356 13.218 -13.173 1.00 64.75 82 LYS A C 1
ATOM 677 O O . LYS A 1 82 ? 9.177 13.279 -12.269 1.00 64.75 82 LYS A O 1
ATOM 682 N N . TYR A 1 83 ? 7.126 12.731 -13.004 1.00 60.72 83 TYR A N 1
ATOM 683 C CA . TYR A 1 83 ? 6.653 12.243 -11.708 1.00 60.72 83 TYR A CA 1
ATOM 684 C C . TYR A 1 83 ? 7.355 10.955 -11.290 1.00 60.72 83 TYR A C 1
ATOM 686 O O . TYR A 1 83 ? 7.724 10.812 -10.133 1.00 60.72 83 TYR A O 1
ATOM 694 N N . ILE A 1 84 ? 7.576 10.019 -12.212 1.00 61.41 84 ILE A N 1
ATOM 695 C CA . ILE A 1 84 ? 8.205 8.745 -11.866 1.00 61.41 84 ILE A CA 1
ATOM 696 C C . ILE A 1 84 ? 9.665 8.932 -11.460 1.00 61.41 84 ILE A C 1
ATOM 698 O O . ILE A 1 84 ? 10.093 8.249 -10.538 1.00 61.41 84 ILE A O 1
ATOM 702 N N . LYS A 1 85 ? 10.392 9.907 -12.025 1.00 67.06 85 LYS A N 1
ATOM 703 C CA . LYS A 1 85 ? 11.739 10.270 -11.546 1.00 67.06 85 LYS A CA 1
ATOM 704 C C . LYS A 1 85 ? 11.768 10.581 -10.048 1.00 67.06 85 LYS A C 1
ATOM 706 O O . LYS A 1 85 ? 12.635 10.060 -9.352 1.00 67.06 85 LYS A O 1
ATOM 711 N N . ASP A 1 86 ? 10.798 11.345 -9.552 1.00 69.88 86 ASP A N 1
ATOM 712 C CA . ASP A 1 86 ? 10.708 11.700 -8.128 1.00 69.88 86 ASP A CA 1
ATOM 713 C C . ASP A 1 86 ? 10.227 10.520 -7.259 1.00 69.88 86 ASP A C 1
ATOM 715 O O . ASP A 1 86 ? 10.542 10.433 -6.072 1.00 69.88 86 ASP A O 1
ATOM 719 N N . LEU A 1 87 ? 9.479 9.579 -7.848 1.00 72.25 87 LEU A N 1
ATOM 720 C CA . LEU A 1 87 ? 8.955 8.385 -7.173 1.00 72.25 87 LEU A CA 1
ATOM 721 C C . LEU A 1 87 ? 9.946 7.200 -7.183 1.00 72.25 87 LEU A C 1
ATOM 723 O O . LEU A 1 87 ? 9.770 6.258 -6.406 1.00 72.25 87 LEU A O 1
ATOM 727 N N . TRP A 1 88 ? 10.994 7.236 -8.016 1.00 77.94 88 TRP A N 1
ATOM 728 C CA . TRP A 1 88 ? 11.975 6.159 -8.239 1.00 77.94 88 TRP A CA 1
ATOM 729 C C . TRP A 1 88 ? 13.044 6.071 -7.132 1.00 77.94 88 TRP A C 1
ATOM 731 O O . TRP A 1 88 ? 14.253 6.118 -7.373 1.00 77.94 88 TRP A O 1
ATOM 741 N N . THR A 1 89 ? 12.595 5.945 -5.883 1.00 84.88 89 THR A N 1
ATOM 742 C CA . THR A 1 89 ? 13.466 5.804 -4.703 1.00 84.88 89 THR A CA 1
ATOM 743 C C . THR A 1 89 ? 13.993 4.368 -4.551 1.00 84.88 89 THR A C 1
ATOM 745 O O . THR A 1 89 ? 13.347 3.440 -5.045 1.00 84.88 89 THR A O 1
ATOM 748 N N . PRO A 1 90 ? 15.108 4.129 -3.825 1.00 88.19 90 PRO A N 1
ATOM 749 C CA . PRO A 1 90 ? 15.622 2.775 -3.586 1.00 88.19 90 PRO A CA 1
ATOM 750 C C . PRO A 1 90 ? 14.561 1.808 -3.044 1.00 88.19 90 PRO A C 1
ATOM 752 O O . PRO A 1 90 ? 14.373 0.736 -3.597 1.00 88.19 90 PRO A O 1
ATOM 755 N N . LYS A 1 91 ? 13.750 2.237 -2.068 1.00 89.94 91 LYS A N 1
ATOM 756 C CA . LYS A 1 91 ? 12.681 1.404 -1.485 1.00 89.94 91 LYS A CA 1
ATOM 757 C C . LYS A 1 91 ? 11.586 1.029 -2.488 1.00 89.94 91 LYS A C 1
ATOM 759 O O . LYS A 1 91 ? 10.999 -0.048 -2.391 1.00 89.94 91 LYS A O 1
ATOM 764 N N . VAL A 1 92 ? 11.290 1.915 -3.441 1.00 89.12 92 VAL A N 1
ATOM 765 C CA . VAL A 1 92 ? 10.350 1.615 -4.528 1.00 89.12 92 VAL A CA 1
ATOM 766 C C . VAL A 1 92 ? 10.956 0.572 -5.462 1.00 89.12 92 VAL A C 1
ATOM 768 O O . VAL A 1 92 ? 10.282 -0.408 -5.771 1.00 89.12 92 VAL A O 1
ATOM 771 N N . LYS A 1 93 ? 12.229 0.724 -5.849 1.00 86.94 93 LYS A N 1
ATOM 772 C CA . LYS A 1 93 ? 12.935 -0.272 -6.672 1.00 86.94 93 LYS A CA 1
ATOM 773 C C . LYS A 1 93 ? 12.983 -1.634 -5.988 1.00 86.94 93 LYS A C 1
ATOM 775 O O . LYS A 1 93 ? 12.621 -2.621 -6.616 1.00 86.94 93 LYS A O 1
ATOM 780 N N . ASP A 1 94 ? 13.339 -1.672 -4.706 1.00 90.94 94 ASP A N 1
ATOM 781 C CA . ASP A 1 94 ? 13.411 -2.903 -3.917 1.00 90.94 94 ASP A CA 1
ATOM 782 C C . ASP A 1 94 ? 12.070 -3.635 -3.915 1.00 90.94 94 ASP A C 1
ATOM 784 O O . ASP A 1 94 ? 12.019 -4.850 -4.095 1.00 90.94 94 ASP A O 1
ATOM 788 N N . TYR A 1 95 ? 10.961 -2.901 -3.761 1.00 92.69 95 TYR A N 1
ATOM 789 C CA . TYR A 1 95 ? 9.632 -3.494 -3.856 1.00 92.69 95 TYR A CA 1
ATOM 790 C C . TYR A 1 95 ? 9.371 -4.075 -5.249 1.00 92.69 95 TYR A C 1
ATOM 792 O O . TYR A 1 95 ? 8.893 -5.203 -5.355 1.00 92.69 95 TYR A O 1
ATOM 800 N N . LEU A 1 96 ? 9.677 -3.331 -6.313 1.00 89.25 96 LEU A N 1
ATOM 801 C CA . LEU A 1 96 ? 9.448 -3.791 -7.681 1.00 89.25 96 LEU A CA 1
ATOM 802 C C . LEU A 1 96 ? 10.288 -5.035 -8.013 1.00 89.25 96 LEU A C 1
ATOM 804 O O . LEU A 1 96 ? 9.738 -6.002 -8.535 1.00 89.25 96 LEU A O 1
ATOM 808 N N . ILE A 1 97 ? 11.574 -5.046 -7.649 1.00 89.94 97 ILE A N 1
ATOM 809 C CA . ILE A 1 97 ? 12.486 -6.185 -7.847 1.00 89.94 97 ILE A CA 1
ATOM 810 C C . ILE A 1 97 ? 12.011 -7.394 -7.038 1.00 89.94 97 ILE A C 1
ATOM 812 O O . ILE A 1 97 ? 11.827 -8.476 -7.591 1.00 89.94 97 ILE A O 1
ATOM 816 N N . LYS A 1 98 ? 11.732 -7.212 -5.740 1.00 93.38 98 LYS A N 1
ATOM 817 C CA . LYS A 1 98 ? 11.280 -8.294 -4.850 1.00 93.38 98 LYS A CA 1
ATOM 818 C C . LYS A 1 98 ? 9.996 -8.969 -5.339 1.00 93.38 98 LYS A C 1
ATOM 820 O O . LYS A 1 98 ? 9.780 -10.142 -5.053 1.00 93.38 98 LYS A O 1
ATOM 825 N N . ASN A 1 99 ? 9.142 -8.231 -6.044 1.00 91.50 99 ASN A N 1
ATOM 826 C CA . ASN A 1 99 ? 7.893 -8.746 -6.602 1.00 91.50 99 ASN A CA 1
ATOM 827 C C . ASN A 1 99 ? 8.004 -9.123 -8.092 1.00 91.50 99 ASN A C 1
ATOM 829 O O . ASN A 1 99 ? 6.978 -9.366 -8.723 1.00 91.50 99 ASN A O 1
ATOM 833 N N . GLY A 1 100 ? 9.215 -9.163 -8.664 1.00 89.81 100 GLY A N 1
ATOM 834 C CA . GLY A 1 100 ? 9.460 -9.576 -10.050 1.00 89.81 100 GLY A CA 1
ATOM 835 C C . GLY A 1 100 ? 8.859 -8.646 -11.109 1.00 89.81 100 GLY A C 1
ATOM 836 O O . GLY A 1 100 ? 8.615 -9.074 -12.232 1.00 89.81 100 GLY A O 1
ATOM 837 N N . LEU A 1 101 ? 8.578 -7.388 -10.754 1.00 86.56 101 LEU A N 1
ATOM 838 C CA . LEU A 1 101 ? 7.943 -6.406 -11.639 1.00 86.56 101 LEU A CA 1
ATOM 839 C C . LEU A 1 101 ? 8.949 -5.715 -12.564 1.00 86.56 101 LEU A C 1
ATOM 841 O O . LEU A 1 101 ? 8.565 -5.237 -13.628 1.00 86.56 101 LEU A O 1
ATOM 845 N N . ILE A 1 102 ? 10.216 -5.657 -12.147 1.00 81.56 102 ILE A N 1
ATOM 846 C CA . ILE A 1 102 ? 11.354 -5.150 -12.923 1.00 81.56 102 ILE A CA 1
ATOM 847 C C . ILE A 1 102 ? 12.579 -6.028 -12.644 1.00 81.56 102 ILE A C 1
ATOM 849 O O . ILE A 1 102 ? 12.658 -6.641 -11.576 1.00 81.56 102 ILE A O 1
ATOM 853 N N . SER A 1 103 ? 13.550 -6.059 -13.559 1.00 79.94 103 SER A N 1
ATOM 854 C CA . SER A 1 103 ? 14.851 -6.686 -13.291 1.00 79.94 103 SER A CA 1
ATOM 855 C C . SER A 1 103 ? 15.794 -5.750 -12.521 1.00 79.94 103 SER A C 1
ATOM 857 O O . SER A 1 103 ? 15.651 -4.523 -12.556 1.00 79.94 103 SER A O 1
ATOM 859 N N . GLU A 1 104 ? 16.812 -6.308 -11.861 1.00 71.56 104 GLU A N 1
ATOM 860 C CA . GLU A 1 104 ? 17.886 -5.508 -11.250 1.00 71.56 104 GLU A CA 1
ATOM 861 C C . GLU A 1 104 ? 18.617 -4.647 -12.291 1.00 71.56 104 GLU A C 1
ATOM 863 O O . GLU A 1 104 ? 18.944 -3.490 -12.020 1.00 71.56 104 GLU A O 1
ATOM 868 N N . SER A 1 105 ? 18.787 -5.154 -13.516 1.00 67.50 105 SER A N 1
ATOM 869 C CA . SER A 1 105 ? 19.342 -4.394 -14.640 1.00 67.50 105 SER A CA 1
ATOM 870 C C . SER A 1 105 ? 18.465 -3.206 -15.058 1.00 67.50 105 SER A C 1
ATOM 872 O O . SER A 1 105 ? 19.004 -2.141 -15.364 1.00 67.50 105 SER A O 1
ATOM 8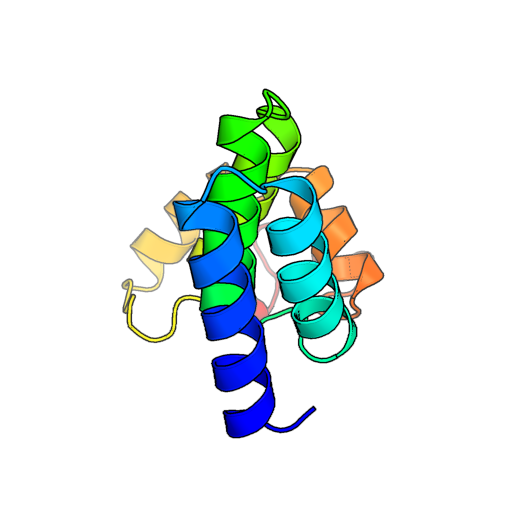74 N N . ASP A 1 106 ? 17.133 -3.333 -14.995 1.00 62.56 106 ASP A N 1
ATOM 875 C CA . ASP A 1 106 ? 16.199 -2.233 -15.297 1.00 62.56 106 ASP A CA 1
ATOM 876 C C . ASP A 1 106 ? 16.219 -1.146 -14.211 1.00 62.56 106 ASP A C 1
ATOM 878 O O . ASP A 1 106 ? 15.964 0.029 -14.480 1.00 62.56 106 ASP A O 1
ATOM 882 N N . SER A 1 107 ? 16.554 -1.516 -12.971 1.00 58.56 107 SER A N 1
ATOM 883 C CA . SER A 1 107 ? 16.588 -0.606 -11.818 1.00 58.56 107 SER A CA 1
ATOM 884 C C . SER A 1 107 ? 17.703 0.454 -11.905 1.00 58.56 107 SER A C 1
ATOM 886 O O . SER A 1 107 ? 17.561 1.564 -11.359 1.00 58.56 107 SER A O 1
ATOM 888 N N . ASN A 1 108 ? 18.778 0.126 -12.633 1.00 53.88 108 ASN A N 1
ATOM 889 C CA . ASN A 1 108 ? 19.941 0.980 -12.888 1.00 53.88 108 ASN A CA 1
ATOM 890 C C . ASN A 1 108 ? 19.713 1.949 -14.057 1.00 53.88 108 ASN A C 1
ATOM 892 O O . ASN A 1 108 ? 20.327 3.013 -14.107 1.00 53.88 108 ASN A O 1
ATOM 896 N N . GLN A 1 109 ? 18.777 1.636 -14.954 1.00 54.25 109 GLN A N 1
ATOM 897 C CA . GLN A 1 109 ? 18.446 2.451 -16.122 1.00 54.25 109 GLN A CA 1
ATOM 898 C C . GLN A 1 109 ? 17.231 3.344 -15.868 1.00 54.25 109 GLN A C 1
ATOM 900 O O . GLN A 1 109 ? 16.291 3.344 -16.656 1.00 54.25 109 GLN A O 1
ATOM 905 N N . GLY A 1 110 ? 17.233 4.141 -14.792 1.00 48.88 110 GLY A N 1
ATOM 906 C CA . GLY A 1 110 ? 16.110 5.022 -14.406 1.00 48.88 110 GLY A CA 1
ATOM 907 C C . GLY A 1 110 ? 15.651 6.067 -15.450 1.00 48.88 110 GLY A C 1
ATOM 908 O O . GLY A 1 110 ? 14.920 6.989 -15.098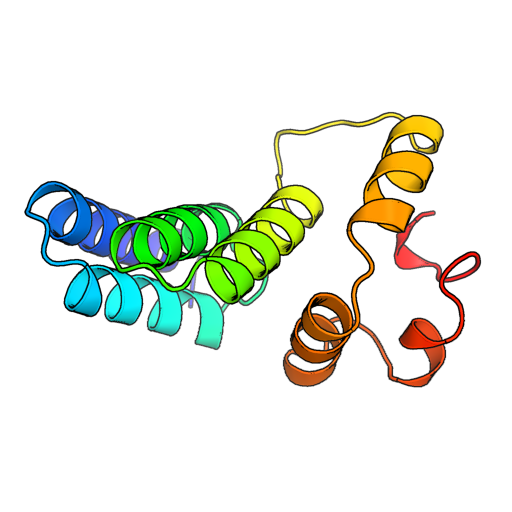 1.00 48.88 110 GLY A O 1
ATOM 909 N N . LYS A 1 111 ? 16.099 5.964 -16.708 1.00 46.41 111 LYS A N 1
ATOM 910 C CA . LYS A 1 111 ? 15.732 6.782 -17.866 1.00 46.41 111 LYS A CA 1
ATOM 911 C C . LYS A 1 111 ? 15.355 5.975 -19.129 1.00 46.41 111 LYS A C 1
ATOM 913 O O . LYS A 1 111 ? 14.645 6.538 -19.951 1.00 46.41 111 LYS A O 1
ATOM 918 N N . ASP A 1 112 ? 15.743 4.697 -19.259 1.00 43.91 112 ASP A N 1
ATOM 919 C CA . ASP A 1 112 ? 15.665 3.947 -20.536 1.00 43.91 112 ASP A CA 1
ATOM 920 C C . ASP A 1 112 ? 14.841 2.645 -20.481 1.00 43.91 112 ASP A C 1
ATOM 922 O O . ASP A 1 112 ? 14.705 1.949 -21.491 1.00 43.91 112 ASP A O 1
ATOM 926 N N . SER A 1 113 ? 14.254 2.290 -19.332 1.00 47.12 113 SER A N 1
ATOM 927 C CA . SER A 1 113 ? 13.499 1.037 -19.237 1.00 47.12 113 SER A CA 1
ATOM 928 C C . SER A 1 113 ? 12.190 1.097 -20.042 1.00 47.12 113 SER A C 1
ATOM 930 O O . SER A 1 113 ? 11.408 2.049 -19.964 1.00 47.12 113 SER A O 1
ATOM 932 N N . LYS A 1 114 ? 11.917 0.024 -20.797 1.00 47.03 114 LYS A N 1
ATOM 933 C CA . LYS A 1 114 ? 10.706 -0.194 -21.620 1.00 47.03 114 LYS A CA 1
ATOM 934 C C . LYS A 1 114 ? 9.380 -0.161 -20.838 1.00 47.03 114 LYS A C 1
ATOM 936 O O . LYS A 1 114 ? 8.329 -0.381 -21.416 1.00 47.03 114 LYS A O 1
ATOM 941 N N . LEU A 1 115 ? 9.406 0.110 -19.533 1.00 45.88 115 LEU A N 1
ATOM 942 C CA . LEU A 1 115 ? 8.218 0.287 -18.691 1.00 45.88 115 LEU A CA 1
ATOM 943 C C . LEU A 1 115 ? 7.490 1.615 -18.955 1.00 45.88 115 LEU A C 1
ATOM 945 O O . LEU A 1 115 ? 6.360 1.797 -18.496 1.00 45.88 115 LEU A O 1
ATOM 949 N N . PHE A 1 116 ? 8.131 2.546 -19.669 1.00 43.97 116 PHE A N 1
ATOM 950 C CA . PHE A 1 116 ? 7.592 3.878 -19.957 1.00 43.97 116 PHE A CA 1
ATOM 951 C C . PHE A 1 116 ? 7.209 4.115 -21.423 1.00 43.97 116 PHE A C 1
ATOM 953 O O . PHE A 1 116 ? 6.738 5.215 -21.724 1.00 43.97 116 PHE A O 1
ATOM 960 N N . TYR A 1 117 ? 7.363 3.110 -22.292 1.00 38.12 117 TYR A N 1
ATOM 961 C CA . TYR A 1 117 ? 6.980 3.151 -23.708 1.00 38.12 117 TYR A CA 1
ATOM 962 C C . TYR A 1 117 ? 5.883 2.137 -24.020 1.00 38.12 117 TYR A C 1
ATOM 964 O O . TYR A 1 117 ? 5.980 0.996 -23.520 1.00 38.12 117 TYR A O 1
#

pLDDT: mean 84.2, std 17.57, range [38.12, 98.69]